Protein AF-A0A923AID0-F1 (afdb_monomer_lite)

Foldseek 3Di:
DDPLVVCVVVLVVLVVCVVVDVVSVVVVVVLLVCLLVVLVVPDDVLQVVVVVLSVQLSVLPDSVLLCCVCPVVVHDPVRSVVSSVVSNVVSVVVVVD

pLDDT: mean 90.99, std 8.87, range [48.09, 98.25]

Secondary structure (DSSP, 8-state):
--HHHHHHHHHHHHHHHGGG-HHHHHHHHHHHHHHHHHHHTTS-HHHHH-HHHHHHHHHHHSHHHHHIIIIIS---HHHHHHHHHHHHHHHHTTT--

Sequence (97 aa):
VGIYETIMPYRISASVKRFQSDFLMQGYYRQLQLERTSLHAILPQSVIDDAPIASAIEVSISFQCWRRLRHDQGLSVEAARAVIETLLDAVLARIAD

Radius of gyration: 14.9 Å; chains: 1; bounding box: 30×28×40 Å

Structure (mmCIF, N/CA/C/O backbone):
data_AF-A0A923AID0-F1
#
_entry.id   AF-A0A923AID0-F1
#
loop_
_atom_site.group_PDB
_atom_site.id
_atom_site.type_symbol
_atom_site.label_atom_id
_atom_site.label_alt_id
_atom_site.label_comp_id
_atom_site.label_asym_id
_atom_site.label_entity_id
_atom_site.label_seq_id
_atom_site.pdbx_PDB_ins_code
_atom_site.Cartn_x
_atom_site.Cartn_y
_atom_site.Cartn_z
_atom_site.occupancy
_atom_site.B_iso_or_equiv
_atom_site.auth_seq_id
_atom_site.auth_comp_id
_atom_site.auth_asym_id
_atom_site.auth_atom_id
_atom_site.pdbx_PDB_model_num
ATOM 1 N N . VAL A 1 1 ? 10.765 0.160 19.461 1.00 51.06 1 VAL A N 1
ATOM 2 C CA . VAL A 1 1 ? 9.359 0.084 18.993 1.00 51.06 1 VAL A CA 1
ATOM 3 C C . VAL A 1 1 ? 9.140 1.240 18.031 1.00 51.06 1 VAL A C 1
ATOM 5 O O . VAL A 1 1 ? 9.363 2.376 18.425 1.00 51.06 1 VAL A O 1
ATOM 8 N N . GLY A 1 2 ? 8.878 0.958 16.752 1.00 67.81 2 GLY A N 1
ATOM 9 C CA . GLY A 1 2 ? 8.814 1.986 15.706 1.00 67.81 2 GLY A CA 1
ATOM 10 C C . GLY A 1 2 ? 7.555 2.850 15.802 1.00 67.81 2 GLY A C 1
ATOM 11 O O . GLY A 1 2 ? 6.522 2.379 16.271 1.00 67.81 2 GLY A O 1
ATOM 12 N N . ILE A 1 3 ? 7.629 4.094 15.311 1.00 67.88 3 ILE A N 1
ATOM 13 C CA . ILE A 1 3 ? 6.513 5.065 15.284 1.00 67.88 3 ILE A CA 1
ATOM 14 C C . ILE A 1 3 ? 5.218 4.440 14.743 1.00 67.88 3 ILE A C 1
ATOM 16 O O . ILE A 1 3 ? 4.141 4.706 15.273 1.00 67.88 3 ILE A O 1
ATOM 20 N N . TYR A 1 4 ? 5.324 3.575 13.730 1.00 68.00 4 TYR A N 1
ATOM 21 C CA . TYR A 1 4 ? 4.182 2.887 13.131 1.00 68.00 4 TYR A CA 1
ATOM 22 C C . TYR A 1 4 ? 3.411 2.012 14.115 1.00 68.00 4 TYR A C 1
ATOM 24 O O . TYR A 1 4 ? 2.188 2.063 14.116 1.00 68.00 4 TYR A O 1
ATOM 32 N N . GLU A 1 5 ? 4.104 1.253 14.959 1.00 71.44 5 GLU A N 1
ATOM 33 C CA . GLU A 1 5 ? 3.475 0.373 15.950 1.00 71.44 5 GLU A CA 1
ATOM 34 C C . GLU A 1 5 ? 2.823 1.201 17.065 1.00 71.44 5 GLU A C 1
ATOM 36 O O . GLU A 1 5 ? 1.705 0.919 17.486 1.00 71.44 5 GLU A O 1
ATOM 41 N N . THR A 1 6 ? 3.470 2.298 17.471 1.00 80.56 6 THR A N 1
ATOM 42 C CA . THR A 1 6 ? 2.935 3.222 18.480 1.00 80.56 6 THR A CA 1
ATOM 43 C C . THR A 1 6 ? 1.658 3.922 18.010 1.00 80.56 6 THR A C 1
ATOM 45 O O . THR A 1 6 ? 0.712 4.076 18.782 1.00 80.56 6 THR A O 1
ATOM 48 N N . ILE A 1 7 ? 1.608 4.361 16.747 1.00 83.06 7 ILE A N 1
ATOM 49 C CA . ILE A 1 7 ? 0.468 5.124 16.219 1.00 83.06 7 ILE A CA 1
ATOM 50 C C . ILE A 1 7 ? -0.653 4.234 15.659 1.00 83.06 7 ILE A C 1
ATOM 52 O O . ILE A 1 7 ? -1.768 4.716 15.433 1.00 83.06 7 ILE A O 1
ATOM 56 N N . MET A 1 8 ? -0.385 2.940 15.442 1.00 82.44 8 MET A N 1
ATOM 57 C CA . MET A 1 8 ? -1.310 2.014 14.784 1.00 82.44 8 MET A CA 1
ATOM 58 C C . MET A 1 8 ? -2.704 1.997 15.429 1.00 82.44 8 MET A C 1
ATOM 60 O O . MET A 1 8 ? -3.669 2.222 14.696 1.00 82.44 8 MET A O 1
ATOM 64 N N . PRO A 1 9 ? -2.864 1.832 16.760 1.00 84.69 9 PRO A N 1
ATOM 65 C CA . PRO A 1 9 ? -4.192 1.714 17.371 1.00 84.69 9 PRO A CA 1
ATOM 66 C C . PRO A 1 9 ? -5.063 2.961 17.156 1.00 84.69 9 PRO A C 1
ATOM 68 O O . PRO A 1 9 ? -6.268 2.860 16.900 1.00 84.69 9 PRO A O 1
ATOM 71 N N . TYR A 1 10 ? -4.443 4.144 17.185 1.00 87.62 10 TYR A N 1
ATOM 72 C CA . TYR A 1 10 ? -5.117 5.415 16.928 1.00 87.62 10 TYR A CA 1
ATOM 73 C C . TYR A 1 10 ? -5.546 5.533 15.465 1.00 87.62 10 TYR A C 1
ATOM 75 O O . TYR A 1 10 ? -6.688 5.904 15.192 1.00 87.62 10 TYR A O 1
ATOM 83 N N . ARG A 1 11 ? -4.672 5.157 14.518 1.00 85.88 11 ARG A N 1
ATOM 84 C CA . ARG A 1 11 ? -5.006 5.162 13.083 1.00 85.88 11 ARG A CA 1
ATOM 85 C C . ARG A 1 11 ? -6.126 4.180 12.751 1.00 85.88 11 ARG A C 1
ATOM 87 O O . ARG A 1 11 ? -7.001 4.521 11.959 1.00 85.88 11 ARG A O 1
ATOM 94 N N . ILE A 1 12 ? -6.132 2.996 13.365 1.00 86.88 12 ILE A N 1
ATOM 95 C CA . ILE A 1 12 ? -7.206 2.006 13.196 1.00 86.88 12 ILE A CA 1
ATOM 96 C C . ILE A 1 12 ? -8.530 2.585 13.686 1.00 86.88 12 ILE A C 1
ATOM 98 O O . ILE A 1 12 ? -9.507 2.626 12.940 1.00 86.88 12 ILE A O 1
ATOM 102 N N . SER A 1 13 ? -8.542 3.104 14.912 1.00 90.75 13 SER A N 1
ATOM 103 C CA . SER A 1 13 ? -9.743 3.676 15.523 1.00 90.75 13 SER A CA 1
ATOM 104 C C . SER A 1 13 ? -10.297 4.850 14.711 1.00 90.75 13 SER A C 1
ATOM 106 O O . SER A 1 13 ? -11.498 4.90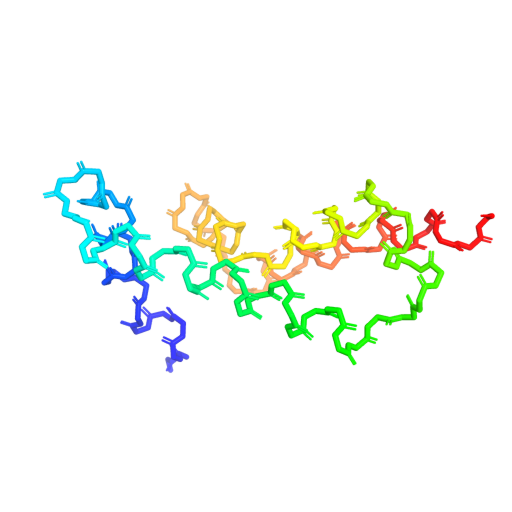4 14.439 1.00 90.75 13 SER A O 1
ATOM 108 N N . ALA A 1 14 ? -9.425 5.761 14.267 1.00 89.25 14 ALA A N 1
ATOM 109 C CA . ALA A 1 14 ? -9.799 6.878 13.404 1.00 89.25 14 ALA A CA 1
ATOM 110 C C . ALA A 1 14 ? -10.360 6.396 12.056 1.00 89.25 14 ALA A C 1
ATOM 112 O O . ALA A 1 14 ? -11.369 6.921 11.593 1.00 89.25 14 ALA A O 1
ATOM 113 N N . SER A 1 15 ? -9.762 5.362 11.454 1.00 87.88 15 SER A N 1
ATOM 114 C CA . SER A 1 15 ? -10.234 4.784 10.190 1.00 87.88 15 SER A CA 1
ATOM 115 C C . SER A 1 15 ? -11.621 4.149 10.305 1.00 87.88 15 SER A C 1
ATOM 117 O O . SER A 1 15 ? -12.379 4.199 9.342 1.00 87.88 15 SER A O 1
ATOM 119 N N . VAL A 1 16 ? -11.967 3.556 11.450 1.00 90.25 16 VAL A N 1
ATOM 120 C CA . VAL A 1 16 ? -13.302 2.976 11.681 1.00 90.25 16 VAL A CA 1
ATOM 121 C C . VAL A 1 16 ? -14.335 4.076 11.928 1.00 90.25 16 VAL A C 1
ATOM 123 O O . VAL A 1 16 ? -15.419 4.058 11.350 1.00 90.25 16 VAL A O 1
ATOM 126 N N . LYS A 1 17 ? -13.988 5.074 12.750 1.00 93.56 17 LYS A N 1
ATOM 127 C CA . LYS A 1 17 ? -14.899 6.165 13.131 1.00 93.56 17 LYS A CA 1
ATOM 128 C C . LYS A 1 17 ? -15.022 7.276 12.089 1.00 93.56 17 LYS A C 1
ATOM 130 O O . LYS A 1 17 ? -15.837 8.173 12.276 1.00 93.56 17 LYS A O 1
ATOM 135 N N . ARG A 1 18 ? -14.250 7.234 10.997 1.00 93.62 18 ARG A N 1
ATOM 136 C CA . ARG A 1 18 ? -14.222 8.300 9.982 1.00 93.62 18 ARG A CA 1
ATOM 137 C C . ARG A 1 18 ? -15.614 8.672 9.477 1.00 93.62 18 ARG A C 1
ATOM 139 O O . ARG A 1 18 ? -15.945 9.842 9.455 1.00 93.62 18 ARG A O 1
ATOM 146 N N . PHE A 1 19 ? -16.480 7.695 9.217 1.00 93.94 19 PHE A N 1
ATOM 147 C CA . PHE A 1 19 ? -17.832 7.935 8.697 1.00 93.94 19 PHE A CA 1
ATOM 148 C C . PHE A 1 19 ? -18.785 8.620 9.689 1.00 93.94 19 PHE A C 1
ATOM 150 O O . PHE A 1 19 ? -19.895 8.977 9.319 1.00 93.94 19 PHE A O 1
ATOM 157 N N . GLN A 1 20 ? -18.366 8.788 10.943 1.00 95.75 20 GLN A N 1
ATOM 158 C CA . GLN A 1 20 ? -19.139 9.435 12.003 1.00 95.75 20 GLN A CA 1
ATOM 159 C C . GLN A 1 20 ? -18.643 10.861 12.291 1.00 95.75 20 GLN A C 1
ATOM 161 O O . GLN A 1 20 ? -19.143 11.509 13.206 1.00 95.75 20 GLN A O 1
ATOM 166 N N . SER A 1 21 ? -17.624 11.347 11.573 1.00 95.94 21 SER A N 1
ATOM 167 C CA . SER A 1 21 ? -17.027 12.657 11.824 1.00 95.94 21 SER A CA 1
ATOM 168 C C . SER A 1 21 ? -16.377 13.232 10.571 1.00 95.94 21 SER A C 1
ATOM 170 O O . SER A 1 21 ? -15.386 12.697 10.073 1.00 95.94 21 SER A O 1
ATOM 172 N N . ASP A 1 22 ? -16.858 14.396 10.134 1.00 95.31 22 ASP A N 1
ATOM 173 C CA . ASP A 1 22 ? -16.274 15.124 9.003 1.00 95.31 22 ASP A CA 1
ATOM 174 C C . ASP A 1 22 ? -14.799 15.458 9.232 1.00 95.31 22 ASP A C 1
ATOM 176 O O . ASP A 1 22 ? -13.986 15.351 8.317 1.00 95.31 22 ASP A O 1
ATOM 180 N N . PHE A 1 23 ? -14.418 15.787 10.469 1.00 94.44 23 PHE A N 1
ATOM 181 C CA . PHE A 1 23 ? -13.023 16.031 10.825 1.00 94.44 23 PHE A CA 1
ATOM 182 C C . PHE A 1 23 ? -12.146 14.791 10.588 1.00 94.44 23 PHE A C 1
ATOM 184 O O . PHE A 1 23 ? -11.056 14.896 10.018 1.00 94.44 23 PHE A O 1
ATOM 191 N N . LEU A 1 24 ? -12.624 13.606 10.984 1.00 93.31 24 LEU A N 1
ATOM 192 C CA . LEU A 1 24 ? -11.903 12.351 10.762 1.00 93.31 24 LEU A CA 1
ATOM 193 C C . LEU A 1 24 ? -11.893 11.951 9.278 1.00 93.31 24 LEU A C 1
ATOM 195 O O . LEU A 1 24 ? -10.861 11.476 8.802 1.00 93.31 24 LEU A O 1
ATOM 199 N N . MET A 1 25 ? -12.975 12.192 8.526 1.00 95.75 25 MET A N 1
ATOM 200 C CA . MET A 1 25 ? -12.983 12.017 7.064 1.00 95.75 25 MET A CA 1
ATOM 201 C C . MET A 1 25 ? -11.967 12.929 6.376 1.00 95.75 25 MET A C 1
ATOM 203 O O . MET A 1 25 ? -11.181 12.467 5.554 1.00 95.75 25 MET A O 1
ATOM 207 N N . GLN A 1 26 ? -11.937 14.214 6.727 1.00 95.81 26 GLN A N 1
ATOM 208 C CA . GLN A 1 26 ? -10.974 15.166 6.173 1.00 95.81 26 GLN A CA 1
ATOM 209 C C . GLN A 1 26 ? -9.537 14.779 6.537 1.00 95.81 26 GLN A C 1
ATOM 211 O O . GLN A 1 26 ? -8.643 14.851 5.697 1.00 95.81 26 GLN A O 1
ATOM 216 N N . GLY A 1 27 ? -9.304 14.322 7.771 1.00 92.69 27 GLY A N 1
ATOM 217 C CA . GLY A 1 27 ? -8.023 13.749 8.184 1.00 92.69 27 GLY A CA 1
ATOM 218 C C . GLY A 1 27 ? -7.611 12.554 7.322 1.00 92.69 27 GLY A C 1
ATOM 219 O O . GLY A 1 27 ? -6.476 12.502 6.855 1.00 92.69 27 GLY A O 1
ATOM 220 N N . TYR A 1 28 ? -8.543 11.637 7.054 1.00 91.81 28 TYR A N 1
ATOM 221 C CA . TYR A 1 28 ? -8.317 10.491 6.177 1.00 91.81 28 TYR A CA 1
ATOM 222 C C . TYR A 1 28 ? -7.948 10.915 4.747 1.00 91.81 28 TYR A C 1
ATOM 224 O O . TYR A 1 28 ? -6.947 10.437 4.219 1.00 91.81 28 TYR A O 1
ATOM 232 N N . TYR A 1 29 ? -8.681 11.857 4.146 1.00 94.06 29 TYR A N 1
ATOM 233 C CA . TYR A 1 29 ? -8.361 12.355 2.803 1.00 94.06 29 TYR A CA 1
ATOM 234 C C . TYR A 1 29 ? -7.016 13.080 2.744 1.00 94.06 29 TYR A C 1
ATOM 236 O O . TYR A 1 29 ? -6.254 12.861 1.807 1.00 94.06 29 TYR A O 1
ATOM 244 N N . ARG A 1 30 ? -6.678 13.889 3.758 1.00 93.88 30 ARG A N 1
ATOM 245 C CA . ARG A 1 30 ? -5.354 14.528 3.844 1.00 93.88 30 ARG A CA 1
ATOM 246 C C . ARG A 1 30 ? -4.230 13.502 3.903 1.00 93.88 30 ARG A C 1
ATOM 248 O O . ARG A 1 30 ? -3.205 13.699 3.263 1.00 93.88 30 ARG A O 1
ATOM 255 N N . GLN A 1 31 ? -4.427 12.410 4.639 1.00 90.19 31 GLN A N 1
ATOM 256 C CA . GLN A 1 31 ? -3.442 11.337 4.719 1.00 90.19 31 GLN A CA 1
ATOM 257 C C . GLN A 1 31 ? -3.257 10.632 3.370 1.00 90.19 31 GLN A C 1
ATOM 259 O O . GLN A 1 31 ? -2.119 10.428 2.962 1.00 90.19 31 GLN A O 1
ATOM 264 N N . LEU A 1 32 ? -4.348 10.302 2.667 1.00 92.00 32 LEU A N 1
ATOM 265 C CA . LEU A 1 32 ? -4.266 9.716 1.324 1.00 92.00 32 LEU A CA 1
ATOM 266 C C . LEU A 1 32 ? -3.564 10.655 0.340 1.00 92.00 32 LEU A C 1
ATOM 268 O O . LEU A 1 32 ? -2.692 10.230 -0.410 1.00 92.00 32 LEU A O 1
ATOM 272 N N . GLN A 1 33 ? -3.908 11.945 0.376 1.00 94.12 33 GLN A N 1
ATOM 273 C CA . GLN A 1 33 ? -3.266 12.935 -0.478 1.00 94.12 33 GLN A CA 1
ATOM 274 C C . GLN A 1 33 ? -1.767 13.017 -0.190 1.00 94.12 33 GLN A C 1
ATOM 276 O O . GLN A 1 33 ? -0.982 13.036 -1.131 1.00 94.12 33 GLN A O 1
ATOM 281 N N . LEU A 1 34 ? -1.371 13.030 1.087 1.00 92.62 34 LEU A N 1
ATOM 282 C CA . LEU A 1 34 ? 0.033 13.059 1.484 1.00 92.62 34 LEU A CA 1
ATOM 283 C C . LEU A 1 34 ? 0.781 11.822 0.974 1.00 92.62 34 LEU A C 1
ATOM 285 O O . LEU A 1 34 ? 1.815 11.983 0.332 1.00 92.62 34 LEU A O 1
ATOM 289 N N . GLU A 1 35 ? 0.236 10.619 1.198 1.00 91.56 35 GLU A N 1
ATOM 290 C CA . GLU A 1 35 ? 0.803 9.355 0.700 1.00 91.56 35 GLU A CA 1
ATOM 291 C C . GLU A 1 35 ? 1.028 9.425 -0.818 1.00 91.56 35 GLU A C 1
ATOM 293 O O . GLU A 1 35 ? 2.144 9.191 -1.291 1.00 91.56 35 GLU A O 1
ATOM 298 N N . ARG A 1 36 ? 0.016 9.872 -1.569 1.00 93.75 36 ARG A N 1
ATOM 299 C CA . ARG A 1 36 ? 0.095 9.998 -3.026 1.00 93.75 36 ARG A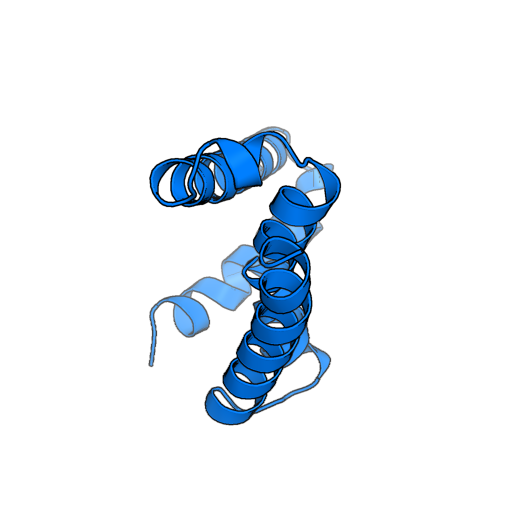 CA 1
ATOM 300 C C . ARG A 1 36 ? 1.108 11.040 -3.489 1.00 93.75 36 ARG A C 1
ATOM 302 O O . ARG A 1 36 ? 1.918 10.762 -4.366 1.00 93.75 36 ARG A O 1
ATOM 309 N N . THR A 1 37 ? 1.099 12.237 -2.902 1.00 94.94 37 THR A N 1
ATOM 310 C CA . THR A 1 37 ? 2.037 13.305 -3.289 1.00 94.94 37 THR A CA 1
ATOM 311 C C . THR A 1 37 ? 3.475 12.960 -2.945 1.00 94.94 37 THR A C 1
ATO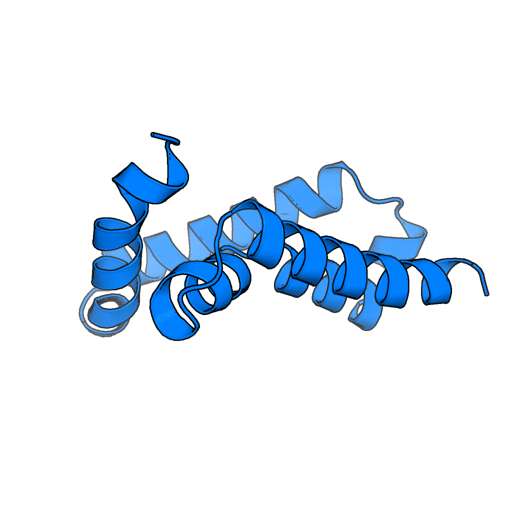M 313 O O . THR A 1 37 ? 4.370 13.254 -3.731 1.00 94.94 37 THR A O 1
ATOM 316 N N . SER A 1 38 ? 3.708 12.313 -1.800 1.00 93.31 38 SER A N 1
ATOM 317 C CA . SER A 1 38 ? 5.042 11.872 -1.404 1.00 93.31 38 SER A CA 1
ATOM 318 C C . SER A 1 38 ? 5.563 10.786 -2.338 1.00 93.31 38 SER A C 1
ATOM 320 O O . SER A 1 38 ? 6.743 10.802 -2.673 1.00 93.31 38 SER A O 1
ATOM 322 N N . LEU A 1 39 ? 4.690 9.887 -2.801 1.00 92.44 39 LEU A N 1
ATOM 323 C CA . LEU A 1 39 ? 5.044 8.890 -3.805 1.00 92.44 39 LEU A CA 1
ATOM 324 C C . LEU A 1 39 ? 5.353 9.535 -5.164 1.00 92.44 39 LEU A C 1
ATOM 326 O O . LEU A 1 39 ? 6.404 9.287 -5.745 1.00 92.44 39 LEU A O 1
ATOM 330 N N . HIS A 1 40 ? 4.474 10.404 -5.661 1.00 93.94 40 HIS A N 1
ATOM 331 C CA . HIS A 1 40 ? 4.675 11.077 -6.948 1.00 93.94 40 HIS A CA 1
ATOM 332 C C . HIS A 1 40 ? 5.920 11.981 -6.952 1.00 93.94 40 HIS A C 1
ATOM 334 O O . HIS A 1 40 ? 6.498 12.213 -8.004 1.00 93.94 40 HIS A O 1
ATOM 340 N N . ALA A 1 41 ? 6.375 12.463 -5.792 1.00 95.38 41 ALA A N 1
ATOM 341 C CA . ALA A 1 41 ? 7.606 13.245 -5.688 1.00 95.38 41 ALA A CA 1
ATOM 342 C C . ALA A 1 41 ? 8.888 12.432 -5.957 1.00 95.38 41 ALA A C 1
ATOM 344 O O . ALA A 1 41 ? 9.930 13.029 -6.221 1.00 95.38 41 ALA A O 1
ATOM 345 N N . ILE A 1 42 ? 8.832 11.098 -5.862 1.00 94.12 42 ILE A N 1
ATOM 346 C CA . ILE A 1 42 ? 9.999 10.216 -6.032 1.00 94.12 42 ILE A CA 1
ATOM 347 C C . ILE A 1 42 ? 9.915 9.319 -7.272 1.00 94.12 42 ILE A C 1
ATOM 349 O O . ILE A 1 42 ? 10.923 8.729 -7.659 1.00 94.12 42 ILE A O 1
ATOM 353 N N . LEU A 1 43 ? 8.734 9.187 -7.881 1.00 92.19 43 LEU A N 1
ATOM 354 C CA . LEU A 1 43 ? 8.542 8.361 -9.069 1.00 92.19 43 LEU A CA 1
ATOM 355 C C . LEU A 1 43 ? 8.863 9.138 -10.358 1.00 92.19 43 LEU A C 1
ATOM 357 O O . LEU A 1 43 ? 8.553 10.326 -10.453 1.00 92.19 43 LEU A O 1
ATOM 361 N N . PRO A 1 44 ? 9.432 8.481 -11.385 1.00 94.56 44 PRO A N 1
ATOM 362 C CA . PRO A 1 44 ? 9.546 9.063 -12.720 1.00 94.56 44 PRO A CA 1
ATOM 363 C C . PRO A 1 44 ? 8.171 9.394 -13.316 1.00 94.56 44 PRO A C 1
ATOM 365 O O . PRO A 1 44 ? 7.209 8.654 -13.108 1.00 94.56 44 PRO A O 1
ATOM 368 N N . GLN A 1 45 ? 8.093 10.450 -14.134 1.00 94.44 45 GLN A N 1
ATOM 369 C CA . GLN A 1 45 ? 6.832 10.871 -14.762 1.00 94.44 45 GLN A CA 1
ATOM 370 C C . GLN A 1 45 ? 6.195 9.761 -15.614 1.00 94.44 45 GLN A C 1
ATOM 372 O O . GLN A 1 45 ? 4.985 9.580 -15.560 1.00 94.44 45 GLN A O 1
ATOM 377 N N . SER A 1 46 ? 7.003 8.954 -16.311 1.00 93.50 46 SER A N 1
ATOM 378 C CA . SER A 1 46 ? 6.518 7.808 -17.093 1.00 93.50 46 SER A CA 1
ATOM 379 C C . SER A 1 46 ? 5.742 6.785 -16.258 1.00 93.50 46 SER A C 1
ATOM 381 O O . SER A 1 46 ? 4.804 6.176 -16.756 1.00 93.50 46 SER A O 1
ATOM 383 N N . VAL A 1 47 ? 6.105 6.614 -14.984 1.00 94.38 47 VAL A N 1
ATOM 384 C CA . VAL A 1 47 ? 5.407 5.720 -14.049 1.00 94.38 47 VAL A CA 1
ATOM 385 C C . VAL A 1 47 ? 4.140 6.380 -13.510 1.00 94.38 47 VAL A C 1
ATOM 387 O O . VAL A 1 47 ? 3.138 5.706 -13.308 1.00 94.38 47 VAL A O 1
ATOM 390 N N . ILE A 1 48 ? 4.175 7.696 -13.280 1.00 94.69 48 ILE A N 1
ATOM 391 C CA . ILE A 1 48 ? 3.016 8.473 -12.814 1.00 94.69 48 ILE A CA 1
ATOM 392 C C . ILE A 1 48 ? 1.901 8.483 -13.868 1.00 94.69 48 ILE A C 1
ATOM 394 O O . ILE A 1 48 ? 0.724 8.397 -13.511 1.00 94.69 48 ILE A O 1
ATOM 398 N N . ASP A 1 49 ? 2.270 8.580 -15.145 1.00 94.94 49 ASP A N 1
ATOM 399 C CA . ASP A 1 49 ? 1.328 8.619 -16.265 1.00 94.94 49 ASP A CA 1
ATOM 400 C C . ASP A 1 49 ? 0.643 7.255 -16.502 1.00 94.94 49 ASP A C 1
ATOM 402 O O . ASP A 1 49 ? -0.486 7.207 -16.998 1.00 94.94 49 ASP A O 1
ATOM 406 N N . ASP A 1 50 ? 1.262 6.147 -16.074 1.00 94.75 50 ASP A N 1
ATOM 407 C CA . ASP A 1 50 ? 0.620 4.830 -16.000 1.00 94.75 50 ASP A CA 1
ATOM 408 C C . ASP A 1 50 ? -0.189 4.699 -14.696 1.00 94.75 50 ASP A C 1
ATOM 410 O O . ASP A 1 50 ? 0.278 4.220 -13.658 1.00 94.75 50 ASP A O 1
ATOM 414 N N . ALA A 1 51 ? -1.447 5.147 -14.743 1.00 92.38 51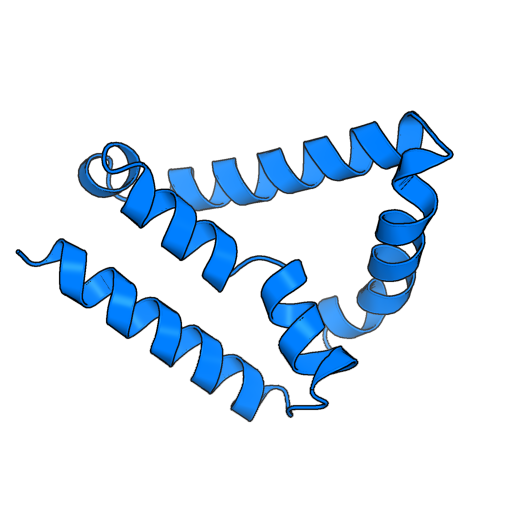 ALA A N 1
ATOM 415 C CA . ALA A 1 51 ? -2.326 5.166 -13.574 1.00 92.38 51 ALA A CA 1
ATOM 416 C C . ALA A 1 51 ? -2.507 3.788 -12.887 1.00 92.38 51 ALA A C 1
ATOM 418 O O . ALA A 1 51 ? -2.506 3.752 -11.647 1.00 92.38 51 ALA A O 1
ATOM 419 N N . PRO A 1 52 ? -2.660 2.658 -13.615 1.00 94.94 52 PRO A N 1
ATOM 420 C CA . PRO A 1 52 ? -2.634 1.325 -13.015 1.00 94.94 52 PRO A CA 1
ATOM 421 C C . PRO A 1 52 ? -1.346 1.008 -12.246 1.00 94.94 52 PRO A C 1
ATOM 423 O O . PRO A 1 52 ? -1.438 0.555 -11.101 1.00 94.94 52 PRO A O 1
ATOM 426 N N . ILE A 1 53 ? -0.166 1.251 -12.828 1.00 94.88 53 ILE A N 1
ATOM 427 C CA . ILE A 1 53 ? 1.121 0.983 -12.168 1.00 94.88 53 ILE A CA 1
ATOM 428 C C . ILE A 1 53 ? 1.293 1.887 -10.946 1.00 94.88 53 ILE A C 1
ATOM 430 O O . ILE A 1 53 ? 1.564 1.386 -9.853 1.00 94.88 53 ILE A O 1
ATOM 434 N N . ALA A 1 54 ? 1.066 3.195 -11.087 1.00 94.44 54 ALA A N 1
ATOM 435 C CA . ALA A 1 54 ? 1.185 4.145 -9.983 1.00 94.44 54 ALA A CA 1
ATOM 436 C C . ALA A 1 54 ? 0.281 3.761 -8.798 1.00 94.44 54 ALA A C 1
ATOM 438 O O . ALA A 1 54 ? 0.727 3.737 -7.649 1.00 94.44 54 ALA A O 1
ATOM 439 N N . SER A 1 55 ? -0.970 3.377 -9.078 1.00 94.56 55 SER A N 1
ATOM 440 C CA . SER A 1 55 ? -1.921 2.941 -8.045 1.00 94.56 55 SER A CA 1
ATOM 441 C C . SER A 1 55 ? -1.509 1.616 -7.392 1.00 94.56 55 SER A C 1
ATOM 443 O O . SER A 1 55 ? -1.711 1.432 -6.192 1.00 94.56 55 SER A O 1
ATOM 445 N N . ALA A 1 56 ? -0.919 0.686 -8.151 1.00 96.12 56 ALA A N 1
ATOM 446 C CA . ALA A 1 56 ? -0.424 -0.578 -7.609 1.00 96.12 56 ALA A CA 1
ATOM 447 C C . ALA A 1 56 ? 0.751 -0.363 -6.641 1.00 96.12 56 ALA A C 1
ATOM 449 O O . ALA A 1 56 ? 0.779 -0.975 -5.569 1.00 96.12 56 ALA A O 1
ATOM 450 N N . ILE A 1 57 ? 1.676 0.545 -6.975 1.00 95.56 57 ILE A N 1
ATOM 451 C CA . ILE A 1 57 ? 2.763 0.949 -6.073 1.00 95.56 57 ILE A CA 1
ATOM 452 C C . ILE A 1 57 ? 2.176 1.598 -4.814 1.00 95.56 57 ILE A C 1
ATOM 454 O O . ILE A 1 57 ? 2.493 1.160 -3.708 1.00 95.56 57 ILE A O 1
ATOM 458 N N . GLU A 1 58 ? 1.277 2.579 -4.972 1.00 95.19 58 GLU A N 1
ATOM 459 C CA . GLU A 1 58 ? 0.629 3.302 -3.865 1.00 95.19 58 GLU A CA 1
ATOM 460 C C . GLU A 1 58 ? -0.036 2.346 -2.867 1.00 95.19 58 GLU A C 1
ATOM 462 O O . GLU A 1 58 ? 0.223 2.412 -1.664 1.00 95.19 58 GLU A O 1
ATOM 467 N N . VAL A 1 59 ? -0.850 1.403 -3.351 1.00 95.25 59 VAL A N 1
ATOM 468 C CA . VAL A 1 59 ? -1.534 0.429 -2.490 1.00 95.25 59 VAL A CA 1
ATOM 469 C C . VAL A 1 59 ? -0.540 -0.496 -1.792 1.00 95.25 59 VAL A C 1
ATOM 471 O O . VAL A 1 59 ? -0.709 -0.755 -0.596 1.00 95.25 59 VAL A O 1
ATOM 474 N N . SER A 1 60 ? 0.495 -0.964 -2.496 1.00 95.50 60 SER A N 1
ATOM 475 C CA . SER A 1 60 ? 1.486 -1.905 -1.953 1.00 95.50 60 SER A CA 1
ATOM 476 C C . SER A 1 60 ? 2.233 -1.327 -0.751 1.00 95.50 60 SER A C 1
ATOM 478 O O . SER A 1 60 ? 2.449 -2.038 0.231 1.00 95.50 60 SER A O 1
ATOM 480 N N . ILE A 1 61 ? 2.549 -0.029 -0.788 1.00 92.56 61 ILE A N 1
ATOM 481 C CA . ILE A 1 61 ? 3.239 0.684 0.302 1.00 92.56 61 ILE A CA 1
ATOM 482 C C . ILE A 1 61 ? 2.285 1.390 1.278 1.00 92.56 61 ILE A C 1
ATOM 484 O O . ILE A 1 61 ? 2.736 2.009 2.243 1.00 92.56 61 ILE A O 1
ATOM 488 N N . SER A 1 62 ? 0.972 1.322 1.041 1.00 92.25 62 SER A N 1
ATOM 489 C CA . SER A 1 62 ? -0.020 2.026 1.855 1.00 92.25 62 SER A CA 1
ATOM 490 C C . SER A 1 62 ? -0.036 1.535 3.302 1.00 92.25 62 SER A C 1
ATOM 492 O O . SER A 1 62 ? 0.194 0.358 3.611 1.00 92.25 62 SER A O 1
ATOM 494 N N . PHE A 1 63 ? -0.445 2.418 4.216 1.00 88.25 63 PHE A N 1
ATOM 495 C CA . PHE A 1 63 ? -0.644 2.026 5.611 1.00 88.25 63 PHE A CA 1
ATOM 496 C C . PHE A 1 63 ? -1.666 0.894 5.765 1.00 88.25 63 PHE A C 1
ATOM 498 O O . PHE A 1 63 ? -1.537 0.075 6.670 1.00 88.25 63 PHE A O 1
ATOM 505 N N . GLN A 1 64 ? -2.686 0.833 4.905 1.00 89.94 64 GLN A N 1
ATOM 506 C CA . GLN A 1 64 ? -3.705 -0.215 4.981 1.00 89.94 64 GLN A CA 1
ATOM 507 C C . GLN A 1 64 ? -3.132 -1.591 4.636 1.00 89.94 64 GLN A C 1
ATOM 509 O O . GLN A 1 64 ? -3.477 -2.565 5.308 1.00 89.94 64 GLN A O 1
ATOM 514 N N . CYS A 1 65 ? -2.233 -1.663 3.649 1.00 94.31 65 CYS A N 1
ATOM 515 C CA . CYS A 1 65 ? -1.507 -2.887 3.324 1.00 94.31 65 CYS A CA 1
ATOM 516 C C . CYS A 1 65 ? -0.649 -3.331 4.516 1.00 94.31 65 CYS A C 1
ATOM 518 O O . CYS A 1 65 ? -0.835 -4.435 5.033 1.00 94.31 65 CYS A O 1
ATOM 520 N N . TRP A 1 66 ? 0.185 -2.429 5.046 1.00 92.88 66 TRP A N 1
ATOM 521 C CA . TRP A 1 66 ? 1.017 -2.708 6.221 1.00 92.88 66 TRP A CA 1
ATOM 522 C C . TRP A 1 66 ? 0.192 -3.158 7.434 1.00 92.88 66 TRP A C 1
ATOM 524 O O . TRP A 1 66 ? 0.494 -4.174 8.058 1.00 92.88 66 TRP A O 1
ATOM 534 N N . ARG A 1 67 ? -0.899 -2.443 7.741 1.00 91.94 67 ARG A N 1
ATOM 535 C CA . ARG A 1 67 ? -1.832 -2.785 8.821 1.00 91.94 67 ARG A CA 1
ATOM 536 C C . ARG A 1 67 ? -2.408 -4.184 8.626 1.00 91.94 67 ARG A C 1
ATOM 538 O O . ARG A 1 67 ? -2.420 -4.955 9.577 1.00 91.94 67 ARG A O 1
ATOM 545 N N . ARG A 1 68 ? -2.869 -4.531 7.422 1.00 94.19 68 ARG A N 1
ATOM 546 C CA . ARG A 1 68 ? -3.418 -5.865 7.140 1.00 94.19 68 ARG A CA 1
ATOM 547 C C . ARG A 1 68 ? -2.378 -6.957 7.398 1.00 94.19 68 ARG A C 1
A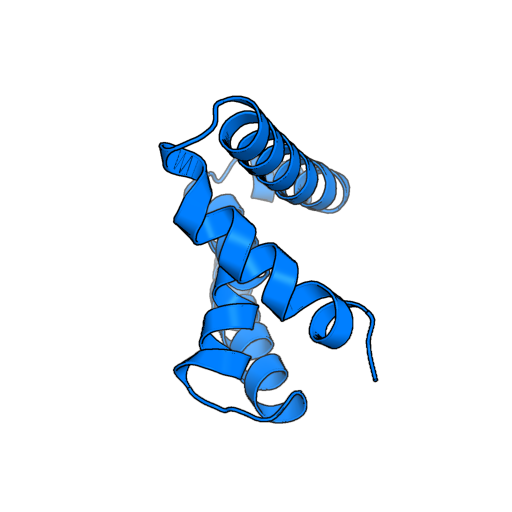TOM 549 O O . ARG A 1 68 ? -2.700 -7.952 8.036 1.00 94.19 68 ARG A O 1
ATOM 556 N N . LEU A 1 69 ? -1.140 -6.768 6.944 1.00 95.44 69 LEU A N 1
ATOM 557 C CA . LEU A 1 69 ? -0.060 -7.743 7.137 1.00 95.44 69 LEU A CA 1
ATOM 558 C C . LEU A 1 69 ? 0.305 -7.907 8.619 1.00 95.44 69 LEU A C 1
ATOM 560 O O . LEU A 1 69 ? 0.408 -9.024 9.120 1.00 95.44 69 LEU A O 1
ATOM 564 N N . ARG A 1 70 ? 0.463 -6.793 9.337 1.00 92.81 70 ARG A N 1
ATOM 565 C CA . ARG A 1 70 ? 0.918 -6.793 10.734 1.00 92.81 70 ARG A CA 1
ATOM 566 C C . ARG A 1 70 ? -0.171 -7.181 11.724 1.00 92.81 70 ARG A C 1
ATOM 568 O O . ARG A 1 70 ? 0.091 -7.945 12.645 1.00 92.81 70 ARG A O 1
ATOM 575 N N . HIS A 1 71 ? -1.369 -6.638 11.549 1.00 90.00 71 HIS A N 1
ATOM 576 C CA . HIS A 1 71 ? -2.448 -6.729 12.527 1.00 90.00 71 HIS A CA 1
ATOM 577 C C . HIS A 1 71 ? -3.451 -7.832 12.190 1.00 90.00 71 HIS A C 1
ATOM 579 O O . HIS A 1 71 ? -3.859 -8.572 13.077 1.00 90.00 71 HIS A O 1
ATOM 585 N N . ASP A 1 72 ? -3.843 -7.962 10.920 1.00 93.25 72 ASP A N 1
ATOM 586 C CA . ASP A 1 72 ? -4.891 -8.917 10.541 1.00 93.25 72 ASP A CA 1
ATOM 587 C C . ASP A 1 72 ? -4.299 -10.304 10.225 1.00 93.25 72 ASP A C 1
ATOM 589 O O . ASP A 1 72 ? -4.923 -11.318 10.521 1.00 93.25 72 ASP A O 1
ATOM 593 N N . GLN A 1 73 ? -3.086 -10.366 9.659 1.00 96.25 73 GLN A N 1
ATOM 594 C CA . GLN A 1 73 ? -2.373 -11.627 9.394 1.00 96.25 73 GLN A CA 1
ATOM 595 C C . GLN A 1 73 ? -1.341 -11.998 10.470 1.00 96.25 73 GLN A C 1
ATOM 597 O O . GLN A 1 73 ? -0.855 -13.125 10.479 1.00 96.25 73 GLN A O 1
ATOM 602 N N . GLY A 1 74 ? -0.984 -11.071 11.364 1.00 94.75 74 GLY A N 1
ATOM 603 C CA . GLY A 1 74 ? -0.030 -11.329 12.448 1.00 94.75 74 GLY A CA 1
ATOM 604 C C . GLY A 1 74 ? 1.416 -11.573 11.996 1.00 94.75 74 GLY A C 1
ATOM 605 O O . GLY A 1 74 ? 2.214 -12.092 12.776 1.00 94.75 74 GLY A O 1
ATOM 606 N N . LEU A 1 75 ? 1.777 -11.220 10.757 1.00 96.56 75 LEU A N 1
ATOM 607 C CA . LEU A 1 75 ? 3.134 -11.414 10.232 1.00 96.56 75 LEU A CA 1
ATOM 608 C C . LEU A 1 75 ? 4.135 -10.565 11.001 1.00 96.56 75 LEU A C 1
ATOM 610 O O . LEU A 1 75 ? 3.815 -9.418 11.290 1.00 96.56 75 LEU A O 1
ATOM 614 N N . SER A 1 76 ? 5.355 -11.055 11.254 1.00 94.69 76 SER A N 1
ATOM 615 C CA . SER A 1 76 ? 6.435 -10.221 11.807 1.00 94.69 76 SER A CA 1
ATOM 616 C C . SER A 1 76 ? 6.767 -9.039 10.883 1.00 94.69 76 SER A C 1
ATOM 618 O O . SER A 1 76 ? 6.337 -8.993 9.730 1.00 94.69 76 SER A O 1
ATOM 620 N N . VAL A 1 77 ? 7.537 -8.064 11.374 1.00 91.94 77 VAL A N 1
ATOM 621 C CA . VAL A 1 77 ? 7.969 -6.912 10.561 1.00 91.94 77 VAL A CA 1
ATOM 622 C C . VAL A 1 77 ? 8.751 -7.382 9.333 1.00 91.94 77 VAL A C 1
ATOM 624 O O . VAL A 1 77 ? 8.523 -6.887 8.233 1.00 91.94 77 VAL A O 1
ATOM 627 N N . GLU A 1 78 ? 9.625 -8.367 9.512 1.00 95.44 78 GLU A N 1
ATOM 628 C CA . GLU A 1 78 ? 10.465 -8.952 8.468 1.00 95.44 78 GLU A CA 1
ATOM 629 C C . GLU A 1 78 ? 9.612 -9.679 7.423 1.00 95.44 78 GLU A C 1
ATOM 631 O O . GLU A 1 78 ? 9.780 -9.457 6.227 1.00 95.44 78 GLU A O 1
ATOM 636 N N . ALA A 1 79 ? 8.644 -10.488 7.865 1.00 97.56 79 ALA A N 1
ATOM 637 C CA . ALA A 1 79 ? 7.738 -11.193 6.963 1.00 97.56 79 ALA A CA 1
ATOM 638 C C . ALA A 1 79 ? 6.809 -10.228 6.203 1.00 97.56 79 ALA A C 1
ATOM 640 O O . ALA A 1 79 ? 6.624 -10.370 4.998 1.00 97.56 79 ALA A O 1
ATOM 641 N N . ALA A 1 80 ? 6.259 -9.213 6.876 1.00 96.38 80 ALA A N 1
ATOM 642 C CA . ALA A 1 80 ? 5.437 -8.188 6.233 1.00 96.38 80 ALA A CA 1
ATOM 643 C C . ALA A 1 80 ? 6.242 -7.378 5.203 1.00 96.38 80 ALA A C 1
ATOM 645 O O . ALA A 1 80 ? 5.744 -7.094 4.114 1.00 96.38 80 ALA A O 1
ATOM 646 N N . ARG A 1 81 ? 7.498 -7.048 5.523 1.00 95.81 81 ARG A N 1
ATOM 647 C CA . ARG A 1 81 ? 8.424 -6.393 4.596 1.00 95.81 81 ARG A CA 1
ATOM 648 C C . ARG A 1 81 ? 8.674 -7.248 3.355 1.00 95.81 81 ARG A C 1
ATOM 650 O O . ARG A 1 81 ? 8.524 -6.728 2.257 1.00 95.81 81 ARG A O 1
ATOM 657 N N . ALA A 1 82 ? 8.973 -8.535 3.524 1.00 98.00 82 ALA A N 1
ATOM 658 C CA . ALA A 1 82 ? 9.203 -9.446 2.403 1.00 98.00 82 ALA A CA 1
ATOM 659 C C . ALA A 1 82 ? 7.984 -9.538 1.464 1.00 98.00 82 ALA A C 1
ATOM 661 O O . ALA A 1 82 ? 8.137 -9.599 0.245 1.00 98.00 82 ALA A O 1
ATOM 662 N N . VAL A 1 83 ? 6.761 -9.489 2.010 1.00 98.25 83 VAL A N 1
ATOM 663 C CA . VAL A 1 83 ? 5.534 -9.437 1.197 1.00 98.25 83 VAL A CA 1
ATOM 664 C C . VAL A 1 83 ? 5.450 -8.139 0.391 1.00 98.25 83 VAL A C 1
ATOM 666 O O . VAL A 1 83 ? 5.136 -8.192 -0.794 1.00 98.25 83 VAL A O 1
ATOM 669 N N . ILE A 1 84 ? 5.738 -6.982 0.996 1.00 97.31 84 ILE A N 1
ATOM 670 C CA . ILE A 1 84 ? 5.733 -5.700 0.272 1.00 97.31 84 ILE A CA 1
ATOM 671 C C . ILE A 1 84 ? 6.804 -5.678 -0.818 1.00 97.31 84 ILE A C 1
ATOM 673 O O . ILE A 1 84 ? 6.503 -5.259 -1.930 1.00 97.31 84 ILE A O 1
ATOM 677 N N . GLU A 1 85 ? 8.017 -6.149 -0.527 1.00 97.12 85 GLU A N 1
ATOM 678 C CA . GLU A 1 85 ? 9.096 -6.265 -1.518 1.00 97.12 85 GLU A CA 1
ATOM 679 C C . GLU A 1 85 ? 8.658 -7.158 -2.687 1.00 97.12 85 GLU A C 1
ATOM 681 O O . GLU A 1 85 ? 8.742 -6.733 -3.830 1.00 97.12 85 GLU A O 1
ATOM 686 N N . THR A 1 86 ? 8.032 -8.307 -2.412 1.00 98.00 86 THR A N 1
ATOM 687 C CA . THR A 1 86 ? 7.484 -9.192 -3.458 1.00 98.00 86 THR A CA 1
ATOM 688 C C . THR A 1 86 ? 6.428 -8.496 -4.328 1.00 98.00 86 THR A C 1
ATOM 690 O O . THR A 1 86 ? 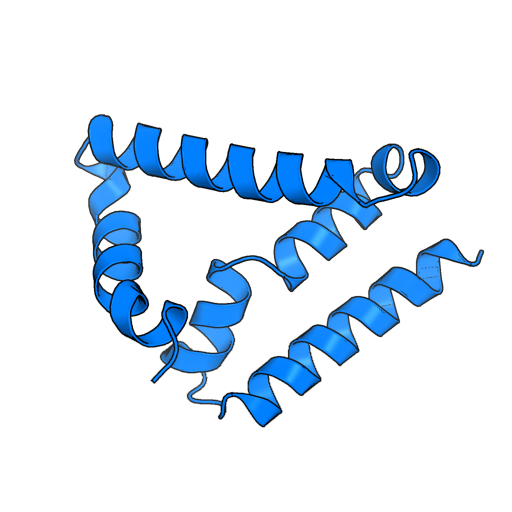6.420 -8.655 -5.549 1.00 98.00 86 THR A O 1
ATOM 693 N N . LEU A 1 87 ? 5.515 -7.730 -3.717 1.00 97.44 87 LEU A N 1
ATOM 694 C CA . LEU A 1 87 ? 4.498 -6.970 -4.454 1.00 97.44 87 LEU A CA 1
ATOM 695 C C . LEU A 1 87 ? 5.140 -5.892 -5.330 1.00 97.44 87 LEU A C 1
ATOM 697 O O . LEU A 1 87 ? 4.758 -5.737 -6.488 1.00 97.44 87 LEU A O 1
ATOM 701 N N . LEU A 1 88 ? 6.113 -5.160 -4.785 1.00 95.25 88 LEU A N 1
ATOM 702 C CA . LEU A 1 88 ? 6.819 -4.113 -5.509 1.00 95.25 88 LEU A CA 1
ATOM 703 C C . LEU A 1 88 ? 7.642 -4.687 -6.655 1.00 95.25 88 LEU A C 1
ATOM 705 O O . LEU A 1 88 ? 7.513 -4.182 -7.761 1.00 95.25 88 LEU A O 1
ATOM 709 N N . ASP A 1 89 ? 8.399 -5.760 -6.440 1.00 95.75 89 ASP A N 1
ATOM 710 C CA . ASP A 1 89 ? 9.180 -6.421 -7.488 1.00 95.75 89 ASP A CA 1
ATOM 711 C C . ASP A 1 89 ? 8.286 -6.842 -8.662 1.00 95.75 89 ASP A C 1
ATOM 713 O O . ASP A 1 89 ? 8.612 -6.588 -9.822 1.00 95.75 89 ASP A O 1
ATOM 717 N N . ALA A 1 90 ? 7.108 -7.406 -8.372 1.00 95.69 90 ALA A N 1
ATOM 718 C CA . ALA A 1 90 ? 6.140 -7.788 -9.397 1.00 95.69 90 ALA A CA 1
ATOM 719 C C . ALA A 1 90 ? 5.578 -6.585 -10.176 1.00 95.69 90 ALA A C 1
ATOM 721 O O . ALA A 1 90 ? 5.322 -6.696 -11.375 1.00 95.69 90 ALA A O 1
ATOM 722 N N . VAL A 1 91 ? 5.374 -5.439 -9.520 1.00 94.50 91 VAL A N 1
ATOM 723 C CA . VAL A 1 91 ? 4.908 -4.210 -10.183 1.00 94.50 91 VAL A CA 1
ATOM 724 C C . VAL A 1 91 ? 6.033 -3.561 -10.989 1.00 94.50 91 VAL A C 1
ATOM 726 O O . VAL A 1 91 ? 5.814 -3.176 -12.133 1.00 94.50 91 VAL A O 1
ATOM 729 N N . LEU A 1 92 ? 7.240 -3.479 -10.427 1.00 91.12 92 LEU A N 1
ATOM 730 C CA . LEU A 1 92 ? 8.417 -2.892 -11.066 1.00 91.12 92 LEU A CA 1
ATOM 731 C C . LEU A 1 92 ? 8.845 -3.678 -12.308 1.00 91.12 92 LEU A C 1
ATOM 733 O O . LEU A 1 92 ? 9.237 -3.068 -13.299 1.00 91.12 92 LEU A O 1
ATOM 737 N N . ALA A 1 93 ? 8.694 -5.005 -12.302 1.00 93.69 93 ALA A N 1
ATOM 738 C CA . ALA A 1 93 ? 8.938 -5.839 -13.477 1.00 93.69 93 ALA A CA 1
ATOM 739 C C . ALA A 1 93 ? 8.078 -5.440 -14.691 1.00 93.69 93 ALA A C 1
ATOM 741 O O . ALA A 1 93 ? 8.474 -5.698 -15.818 1.00 93.69 93 ALA A O 1
ATOM 742 N N . ARG A 1 94 ? 6.933 -4.773 -14.478 1.00 91.44 94 ARG A N 1
ATOM 743 C CA . ARG A 1 94 ? 6.047 -4.289 -15.550 1.00 91.44 94 ARG A CA 1
ATOM 744 C C . ARG A 1 94 ? 6.407 -2.901 -16.085 1.00 91.44 94 ARG A C 1
ATOM 746 O O . ARG A 1 94 ? 5.770 -2.452 -17.024 1.00 91.44 94 ARG A O 1
ATOM 753 N N . ILE A 1 95 ? 7.364 -2.212 -15.462 1.00 86.75 95 ILE A N 1
ATOM 754 C CA . ILE A 1 95 ? 7.849 -0.887 -15.892 1.00 86.75 95 ILE A CA 1
ATOM 755 C C . ILE A 1 95 ? 8.995 -1.033 -16.908 1.00 86.75 95 ILE A C 1
ATOM 757 O O . ILE A 1 95 ? 9.326 -0.081 -17.608 1.00 86.75 95 ILE A O 1
ATOM 761 N N . ALA A 1 96 ? 9.619 -2.214 -16.971 1.00 64.19 96 ALA A N 1
ATOM 762 C CA . ALA A 1 96 ? 10.768 -2.504 -17.825 1.00 64.19 96 ALA A CA 1
ATOM 763 C C . ALA A 1 96 ? 10.407 -3.030 -19.233 1.00 64.19 96 ALA A C 1
ATOM 765 O O . ALA A 1 96 ? 11.327 -3.346 -19.987 1.00 64.19 96 ALA A O 1
ATOM 766 N N . ASP A 1 97 ? 9.116 -3.085 -19.577 1.00 48.09 97 ASP A N 1
ATOM 767 C CA . ASP A 1 97 ? 8.593 -3.458 -20.902 1.00 48.09 97 ASP A CA 1
ATOM 768 C C . ASP A 1 97 ? 7.979 -2.248 -21.627 1.00 48.09 97 ASP A C 1
ATOM 770 O O . ASP A 1 97 ? 7.175 -1.521 -20.996 1.00 48.09 97 ASP A O 1
#